Protein AF-A0A7W3NFN6-F1 (afdb_monomer_lite)

Radius of gyration: 32.96 Å; chains: 1; bounding box: 81×24×75 Å

Organism: Priestia aryabhattai (NCBI:txid412384)

Sequence (80 aa):
MKSRVIKIVSSLAIGIGIAAAPASSYAATPKTMKVHYIDVGQGDSIYIKAPNGEDIVIDGGSKGKGNAVVSYLKKQKVDD

InterPro domains:
  IPR036866 Ribonuclease Z/Hydroxyacylglutathione hydrolase-like [G3DSA:3.60.15.10] (30-80)
  IPR036866 Ribonuclease Z/Hydroxyacylglutathione hydrolase-like [SSF56281] (30-79)

Foldseek 3Di:
DPDDPPPPPPPDPPPPPPPVDPPPPPDPDDFDKDWDWQPLPAATWIWIQDSVGDIDIDDQGDPPSVVSVVVVCVVVVPDD

Structure (mmCIF, N/CA/C/O backbone):
data_AF-A0A7W3NFN6-F1
#
_entry.id   AF-A0A7W3NFN6-F1
#
loop_
_atom_site.group_PDB
_atom_site.id
_atom_site.type_symbol
_atom_site.label_atom_id
_atom_site.label_alt_id
_atom_site.label_comp_id
_atom_site.label_asym_id
_atom_site.label_entity_id
_atom_site.label_seq_id
_atom_site.pdbx_PDB_ins_code
_atom_site.Cartn_x
_atom_site.Cartn_y
_atom_site.Cartn_z
_atom_site.occupancy
_atom_site.B_iso_or_equiv
_atom_site.auth_seq_id
_atom_site.auth_comp_id
_atom_site.auth_asym_id
_atom_site.auth_atom_id
_atom_site.pdbx_PDB_model_num
ATOM 1 N N . MET A 1 1 ? 65.406 17.939 -63.656 1.00 54.28 1 MET A N 1
ATOM 2 C CA . MET A 1 1 ? 64.826 16.588 -63.452 1.00 54.28 1 MET A CA 1
ATOM 3 C C . MET A 1 1 ? 64.655 16.230 -61.963 1.00 54.28 1 MET A C 1
ATOM 5 O O . MET A 1 1 ? 65.012 15.129 -61.578 1.00 54.28 1 MET A O 1
ATOM 9 N N . LYS A 1 2 ? 64.092 17.109 -61.115 1.00 51.78 2 LYS A N 1
ATOM 10 C CA . LYS A 1 2 ? 63.726 16.812 -59.709 1.00 51.78 2 LYS A CA 1
ATOM 11 C C . LYS A 1 2 ? 62.677 17.835 -59.236 1.00 51.78 2 LYS A C 1
ATOM 13 O O . LYS A 1 2 ? 63.078 18.900 -58.798 1.00 51.78 2 LYS A O 1
ATOM 18 N N . SER A 1 3 ? 61.374 17.575 -59.415 1.00 50.00 3 SER A N 1
ATOM 19 C CA . SER A 1 3 ? 60.284 18.282 -58.680 1.00 50.00 3 SER A CA 1
ATOM 20 C C . SER A 1 3 ? 58.848 17.941 -59.115 1.00 50.00 3 SER A C 1
ATOM 22 O O . SER A 1 3 ? 57.909 18.421 -58.490 1.00 50.00 3 SER A O 1
ATOM 24 N N . ARG A 1 4 ? 58.613 17.111 -60.141 1.00 55.91 4 ARG A N 1
ATOM 25 C CA . ARG A 1 4 ? 57.238 16.866 -60.635 1.00 55.91 4 ARG A CA 1
ATOM 26 C C . ARG A 1 4 ? 56.510 15.651 -60.041 1.00 55.91 4 ARG A C 1
ATOM 28 O O . ARG A 1 4 ? 55.343 15.463 -60.343 1.00 55.91 4 ARG A O 1
ATOM 35 N N . VAL A 1 5 ? 57.150 14.883 -59.157 1.00 53.31 5 VAL A N 1
ATOM 36 C CA . VAL A 1 5 ? 56.553 13.672 -58.547 1.00 53.31 5 VAL A CA 1
ATOM 37 C C . VAL A 1 5 ? 55.837 13.967 -57.212 1.00 53.31 5 VAL A C 1
ATOM 39 O O . VAL A 1 5 ? 55.034 13.171 -56.752 1.00 53.31 5 VAL A O 1
ATOM 42 N N . ILE A 1 6 ? 56.041 15.147 -56.608 1.00 50.50 6 ILE A N 1
ATOM 43 C CA . ILE A 1 6 ? 55.536 15.461 -55.250 1.00 50.50 6 ILE A CA 1
ATOM 44 C C . ILE A 1 6 ? 54.116 16.072 -55.248 1.00 50.50 6 ILE A C 1
ATOM 46 O O . ILE A 1 6 ? 53.530 16.277 -54.193 1.00 50.50 6 ILE A O 1
ATOM 50 N N . LYS A 1 7 ? 53.501 16.329 -56.411 1.00 41.28 7 LYS A N 1
ATOM 51 C CA . LYS A 1 7 ? 52.141 16.911 -56.484 1.00 41.28 7 LYS A CA 1
ATOM 52 C C . LYS A 1 7 ? 51.022 15.918 -56.824 1.00 41.28 7 LYS A C 1
ATOM 54 O O . LYS A 1 7 ? 49.908 16.351 -57.083 1.00 41.28 7 LYS A O 1
ATOM 59 N N . ILE A 1 8 ? 51.286 14.609 -56.804 1.00 46.34 8 ILE A N 1
ATOM 60 C CA . ILE A 1 8 ? 50.264 13.571 -57.059 1.00 46.34 8 ILE A CA 1
ATOM 61 C C . ILE A 1 8 ? 50.184 12.585 -55.882 1.00 46.34 8 ILE A C 1
ATOM 63 O O . ILE A 1 8 ? 50.067 11.381 -56.062 1.00 46.34 8 ILE A O 1
ATOM 67 N N . VAL A 1 9 ? 50.282 13.094 -54.650 1.00 45.75 9 VAL A N 1
ATOM 68 C CA . VAL A 1 9 ? 49.934 12.320 -53.437 1.00 45.75 9 VAL A CA 1
ATOM 69 C C . VAL A 1 9 ? 48.903 13.057 -52.571 1.00 45.75 9 VAL A C 1
ATOM 71 O O . VAL A 1 9 ? 48.494 12.571 -51.528 1.00 45.75 9 VAL A O 1
ATOM 74 N N . SER A 1 10 ? 48.407 14.215 -53.015 1.00 46.19 10 SER A N 1
ATOM 75 C CA . SER A 1 10 ? 47.305 14.931 -52.355 1.00 46.19 10 SER A CA 1
ATOM 76 C C . SER A 1 10 ? 45.926 14.591 -52.940 1.00 46.19 10 SER A C 1
ATOM 78 O O . SER A 1 10 ? 44.938 15.253 -52.628 1.00 46.19 10 SER A O 1
ATOM 80 N N . SER A 1 11 ? 45.840 13.555 -53.779 1.00 48.44 11 SER A N 1
ATOM 81 C CA . SER A 1 11 ? 44.581 13.034 -54.309 1.00 48.44 11 SER A CA 1
ATOM 82 C C . SER A 1 11 ? 43.912 12.132 -53.273 1.00 48.44 11 SER A C 1
ATOM 84 O O . SER A 1 11 ? 44.183 10.940 -53.205 1.00 48.44 11 SER A O 1
ATOM 86 N N . LEU A 1 12 ? 43.024 12.738 -52.488 1.00 53.53 12 LEU A N 1
ATOM 87 C CA . LEU A 1 12 ? 41.775 12.137 -52.028 1.00 53.53 12 LEU A CA 1
ATOM 88 C C . LEU A 1 12 ? 41.884 10.740 -51.385 1.00 53.53 12 LEU A C 1
ATOM 90 O O . LEU A 1 12 ? 41.575 9.722 -51.994 1.00 53.53 12 LEU A O 1
ATOM 94 N N . ALA A 1 13 ? 42.171 10.728 -50.088 1.00 52.88 13 ALA A N 1
ATOM 95 C CA . ALA A 1 13 ? 41.664 9.695 -49.195 1.00 52.88 13 ALA A CA 1
ATOM 96 C C . ALA A 1 13 ? 40.788 10.356 -48.121 1.00 52.88 13 ALA A C 1
ATOM 98 O O . ALA A 1 13 ? 41.070 10.285 -46.929 1.00 52.88 13 ALA A O 1
ATOM 99 N N . ILE A 1 14 ? 39.693 10.999 -48.548 1.00 57.16 14 ILE A N 1
ATOM 100 C CA . ILE A 1 14 ? 38.504 11.109 -47.690 1.00 57.16 14 ILE A CA 1
ATOM 101 C C . ILE A 1 14 ? 37.860 9.720 -47.741 1.00 57.16 14 ILE A C 1
ATOM 103 O O . ILE A 1 14 ? 36.898 9.466 -48.461 1.00 57.16 14 ILE A O 1
ATOM 107 N N . GLY A 1 15 ? 38.511 8.772 -47.070 1.00 51.12 15 GLY A N 1
ATOM 108 C CA . GLY A 1 15 ? 37.981 7.443 -46.847 1.00 51.12 15 GLY A CA 1
ATOM 109 C C . GLY A 1 15 ? 36.839 7.579 -45.861 1.00 51.12 15 GLY A C 1
ATOM 110 O O . GLY A 1 15 ? 37.055 7.901 -44.694 1.00 51.12 15 GLY A O 1
ATOM 111 N N . ILE A 1 16 ? 35.625 7.381 -46.361 1.00 61.16 16 ILE A N 1
ATOM 112 C CA . ILE A 1 16 ? 34.402 7.238 -45.583 1.00 61.16 16 ILE A CA 1
ATOM 113 C C . ILE A 1 16 ? 34.624 6.080 -44.607 1.00 61.16 16 ILE A C 1
ATOM 115 O O . ILE A 1 16 ? 34.534 4.911 -44.963 1.00 61.16 16 ILE A O 1
ATOM 119 N N . GLY A 1 17 ? 34.982 6.432 -43.380 1.00 55.47 17 GLY A N 1
ATOM 120 C CA . GLY A 1 17 ? 35.156 5.519 -42.263 1.00 55.47 17 GLY A CA 1
ATOM 121 C C . GLY A 1 17 ? 34.199 5.874 -41.138 1.00 55.47 17 GLY A C 1
ATOM 122 O O . GLY A 1 17 ? 34.601 5.880 -39.981 1.00 55.47 17 GLY A O 1
ATOM 123 N N . ILE A 1 18 ? 32.940 6.201 -41.451 1.00 62.75 18 ILE A N 1
ATOM 124 C CA . ILE A 1 18 ? 31.884 6.093 -40.443 1.00 62.75 18 ILE A CA 1
ATOM 125 C C . ILE A 1 18 ? 31.636 4.594 -40.300 1.00 62.75 18 ILE A C 1
ATOM 127 O O . ILE A 1 18 ? 30.794 4.015 -40.983 1.00 62.75 18 ILE A O 1
ATOM 131 N N . ALA A 1 19 ? 32.431 3.944 -39.452 1.00 63.69 19 ALA A N 1
ATOM 132 C CA . ALA A 1 19 ? 32.030 2.676 -38.881 1.00 63.69 19 ALA A CA 1
ATOM 133 C C . ALA A 1 19 ? 30.708 2.957 -38.163 1.00 63.69 19 ALA A C 1
ATOM 135 O O . ALA A 1 19 ? 30.690 3.640 -37.138 1.00 63.69 19 ALA A O 1
ATOM 136 N N . ALA A 1 20 ? 29.594 2.526 -38.754 1.00 66.31 20 ALA A N 1
ATOM 137 C CA . ALA A 1 20 ? 28.306 2.551 -38.090 1.00 66.31 20 ALA A CA 1
ATOM 138 C C . ALA A 1 20 ? 28.435 1.627 -36.878 1.00 66.31 20 ALA A C 1
ATOM 140 O O . ALA A 1 20 ? 28.312 0.407 -36.996 1.00 66.31 20 ALA A O 1
ATOM 141 N N . ALA A 1 21 ? 28.776 2.202 -35.723 1.00 70.81 21 ALA A N 1
ATOM 142 C CA . ALA A 1 21 ? 28.672 1.495 -34.465 1.00 70.81 21 ALA A CA 1
ATOM 143 C C . ALA A 1 21 ? 27.231 0.975 -34.391 1.00 70.81 21 ALA A C 1
ATOM 145 O O . ALA A 1 21 ? 26.309 1.746 -34.688 1.00 70.81 21 ALA A O 1
ATOM 146 N N . PRO A 1 22 ? 27.009 -0.309 -34.065 1.00 70.00 22 PRO A N 1
ATOM 147 C CA . PRO A 1 22 ? 25.654 -0.781 -33.863 1.00 70.00 22 PRO A CA 1
ATOM 148 C C . PRO A 1 22 ? 25.027 0.134 -32.814 1.00 70.00 22 PRO A C 1
ATOM 150 O O . PRO A 1 22 ? 25.562 0.287 -31.714 1.00 70.00 22 PRO A O 1
ATOM 153 N N . ALA A 1 23 ? 23.937 0.805 -33.182 1.00 68.69 23 ALA A N 1
ATOM 154 C CA . ALA A 1 23 ? 23.146 1.562 -32.235 1.00 68.69 23 ALA A CA 1
ATOM 155 C C . ALA A 1 23 ? 22.554 0.539 -31.264 1.00 68.69 23 ALA A C 1
ATOM 157 O O . ALA A 1 23 ? 21.521 -0.074 -31.541 1.00 68.69 23 ALA A O 1
ATOM 158 N N . SER A 1 24 ? 23.264 0.291 -30.163 1.00 72.69 24 SER A N 1
ATOM 159 C CA . SER A 1 24 ? 22.781 -0.538 -29.071 1.00 72.69 24 SER A CA 1
ATOM 160 C C . SER A 1 24 ? 21.488 0.087 -28.582 1.00 72.69 24 SER A C 1
ATOM 162 O O . SER A 1 24 ? 21.479 1.115 -27.907 1.00 72.69 24 SER A O 1
ATOM 164 N N . SER A 1 25 ? 20.379 -0.521 -28.988 1.00 74.94 25 SER A N 1
ATOM 165 C CA . SER A 1 25 ? 19.063 -0.180 -28.485 1.00 74.94 25 SER A CA 1
ATOM 166 C C . SER A 1 25 ? 19.035 -0.667 -27.044 1.00 74.94 25 SER A C 1
ATOM 168 O O . SER A 1 25 ? 18.823 -1.850 -26.78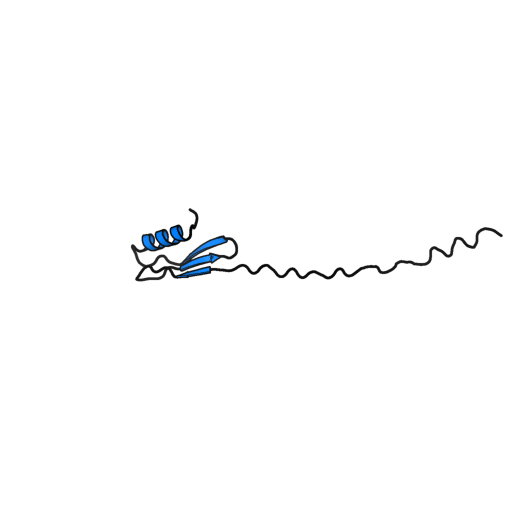8 1.00 74.94 25 SER A O 1
ATOM 170 N N . TYR A 1 26 ? 19.332 0.222 -26.098 1.00 73.19 26 TYR A N 1
ATOM 171 C CA . TYR A 1 26 ? 19.093 -0.064 -24.692 1.00 73.19 26 TYR A CA 1
ATOM 172 C C . TYR A 1 26 ? 17.583 -0.177 -24.520 1.00 73.19 26 TYR A C 1
ATOM 174 O O . TYR A 1 26 ? 16.872 0.827 -24.482 1.00 73.19 26 TYR A O 1
ATOM 182 N N . ALA A 1 27 ? 17.082 -1.410 -24.467 1.00 77.19 27 ALA A N 1
ATOM 183 C CA . ALA A 1 27 ? 15.731 -1.649 -24.001 1.00 77.19 27 ALA A CA 1
ATOM 184 C C . ALA A 1 27 ? 15.630 -1.043 -22.598 1.00 77.19 27 ALA A C 1
ATOM 186 O O . ALA A 1 27 ? 16.456 -1.337 -21.729 1.00 77.19 27 ALA A O 1
ATOM 187 N N . ALA A 1 28 ? 14.659 -0.154 -22.391 1.00 79.06 28 ALA A N 1
ATOM 188 C CA . ALA A 1 28 ? 14.409 0.394 -21.070 1.00 79.06 28 ALA A CA 1
ATOM 189 C C . ALA A 1 28 ? 14.158 -0.769 -20.105 1.00 79.06 28 ALA A C 1
ATOM 191 O O . ALA A 1 28 ? 13.355 -1.655 -20.405 1.00 79.06 28 ALA A O 1
ATOM 192 N N . THR A 1 29 ? 14.838 -0.774 -18.956 1.00 82.88 29 THR A N 1
ATOM 193 C CA . THR A 1 29 ? 14.563 -1.767 -17.917 1.00 82.88 29 THR A CA 1
ATOM 194 C C . THR A 1 29 ? 13.087 -1.652 -17.537 1.00 82.88 29 THR A C 1
ATOM 196 O O . THR A 1 29 ? 12.671 -0.575 -17.095 1.00 82.88 29 THR A O 1
ATOM 199 N N . PRO A 1 30 ? 12.278 -2.710 -17.714 1.00 84.38 30 PRO A N 1
ATOM 200 C CA . PRO A 1 30 ? 10.867 -2.646 -17.381 1.00 84.38 30 PRO A CA 1
ATOM 201 C C . PRO A 1 30 ? 10.731 -2.410 -15.878 1.00 84.38 30 PRO A C 1
ATOM 203 O O . PRO A 1 30 ? 11.194 -3.208 -15.062 1.00 84.38 30 PRO A O 1
ATOM 206 N N . LYS A 1 31 ? 10.110 -1.291 -15.503 1.00 92.25 31 LYS A N 1
ATOM 207 C CA . LYS A 1 31 ? 9.785 -1.001 -14.108 1.00 92.25 31 LYS A CA 1
ATOM 208 C C . LYS A 1 31 ? 8.368 -1.493 -13.825 1.00 92.25 31 LYS A C 1
ATOM 210 O O . LYS A 1 31 ? 7.4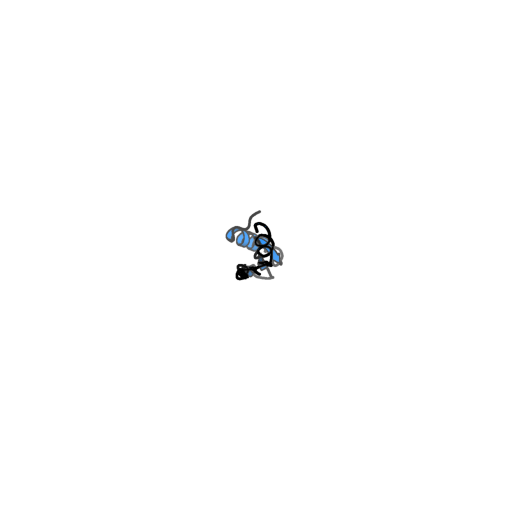50 -1.243 -14.601 1.00 92.25 31 LYS A O 1
ATOM 215 N N . THR A 1 32 ? 8.201 -2.211 -12.720 1.00 94.75 32 THR A N 1
ATOM 216 C CA . THR A 1 32 ? 6.915 -2.811 -12.344 1.00 94.75 32 THR A CA 1
ATOM 217 C C . THR A 1 32 ? 6.138 -1.863 -11.442 1.00 94.75 32 THR A C 1
ATOM 219 O O . THR A 1 32 ? 6.667 -1.402 -10.434 1.00 94.75 32 THR A O 1
ATOM 222 N N . MET A 1 33 ? 4.874 -1.618 -11.779 1.00 96.56 33 MET A N 1
ATOM 223 C CA . MET A 1 33 ? 3.903 -1.014 -10.869 1.00 96.56 33 MET A CA 1
ATOM 224 C C . MET A 1 33 ? 3.227 -2.120 -10.059 1.00 96.56 33 MET A C 1
ATOM 226 O O . MET A 1 33 ? 2.839 -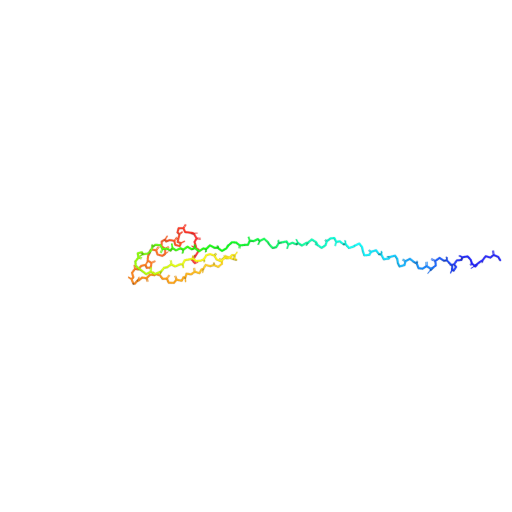3.142 -10.628 1.00 96.56 33 MET A O 1
ATOM 230 N N . LYS A 1 34 ? 3.059 -1.921 -8.750 1.00 97.25 34 LYS A N 1
ATOM 231 C CA . LYS A 1 34 ? 2.287 -2.841 -7.902 1.00 97.25 34 LYS A CA 1
ATOM 232 C C . LYS A 1 34 ? 1.013 -2.166 -7.431 1.00 97.25 34 LYS A C 1
ATOM 234 O O . LYS A 1 34 ? 1.061 -1.027 -6.981 1.00 97.25 34 LYS A O 1
ATOM 239 N N . VAL A 1 35 ? -0.098 -2.890 -7.506 1.00 98.06 35 VAL A N 1
ATOM 240 C CA . VAL A 1 35 ? -1.404 -2.449 -7.011 1.00 98.06 35 VAL A CA 1
ATOM 241 C C . VAL A 1 35 ? -1.850 -3.423 -5.932 1.00 98.06 35 VAL A C 1
ATOM 243 O O . VAL A 1 35 ? -1.872 -4.634 -6.145 1.00 98.06 35 VAL A O 1
ATOM 246 N N . HIS A 1 36 ? -2.174 -2.881 -4.768 1.00 98.25 36 HIS A N 1
ATOM 247 C CA . HIS A 1 36 ? -2.556 -3.613 -3.576 1.00 98.25 36 HIS A CA 1
ATOM 248 C C . HIS A 1 36 ? -3.968 -3.192 -3.183 1.00 98.25 36 HIS A C 1
ATOM 250 O O . HIS A 1 36 ? -4.197 -2.035 -2.841 1.00 98.25 36 HIS A O 1
ATOM 256 N N . TYR A 1 37 ? -4.903 -4.136 -3.201 1.00 98.19 37 TYR A N 1
ATOM 257 C CA . TYR A 1 37 ? -6.232 -3.939 -2.631 1.00 98.19 37 TYR A CA 1
ATOM 258 C C . TYR A 1 37 ? -6.161 -4.279 -1.146 1.00 98.19 37 TYR A C 1
ATOM 260 O O . TYR A 1 37 ? -5.841 -5.412 -0.779 1.00 98.19 37 TYR A O 1
ATOM 268 N N . ILE A 1 38 ? -6.379 -3.279 -0.297 1.00 98.25 38 ILE A N 1
ATOM 269 C CA . ILE A 1 38 ? -6.265 -3.429 1.149 1.00 98.25 38 ILE A CA 1
ATOM 270 C C . ILE A 1 38 ? -7.619 -3.879 1.682 1.00 98.25 38 ILE A C 1
ATOM 272 O O . ILE A 1 38 ? -8.620 -3.183 1.532 1.00 98.25 38 ILE A O 1
ATOM 276 N N . ASP A 1 39 ? -7.639 -5.030 2.351 1.00 97.31 39 ASP A N 1
ATOM 277 C CA . ASP A 1 39 ? -8.827 -5.465 3.075 1.00 97.31 39 ASP A CA 1
ATOM 278 C C . ASP A 1 39 ? -9.054 -4.570 4.302 1.00 97.31 39 ASP A C 1
ATOM 280 O O . ASP A 1 39 ? -8.353 -4.650 5.315 1.00 97.31 39 ASP A O 1
ATOM 284 N N . VAL A 1 40 ? -10.044 -3.689 4.180 1.00 97.50 40 VAL A N 1
ATOM 285 C CA . VAL A 1 40 ? -10.520 -2.787 5.235 1.00 97.50 40 VAL A CA 1
ATOM 286 C C . VAL A 1 40 ? -11.926 -3.169 5.731 1.00 97.50 40 VAL A C 1
ATOM 288 O O . VAL A 1 40 ? -12.503 -2.500 6.600 1.00 97.50 40 VAL A O 1
ATOM 291 N N . GLY A 1 41 ? -12.501 -4.263 5.225 1.00 95.44 41 GLY A N 1
ATOM 292 C CA . GLY A 1 41 ? -13.925 -4.569 5.336 1.00 95.44 41 GLY A CA 1
ATOM 293 C C . GLY A 1 41 ? -14.763 -3.740 4.357 1.00 95.44 41 GLY A C 1
ATOM 294 O O . GLY A 1 41 ? -14.582 -3.847 3.153 1.00 95.44 41 GLY A O 1
ATOM 295 N N . GLN A 1 42 ? -15.712 -2.934 4.853 1.00 95.62 42 GLN A N 1
ATOM 296 C CA . GLN A 1 42 ? -16.557 -2.101 3.984 1.00 95.62 42 GLN A CA 1
ATOM 297 C C . GLN A 1 42 ? -15.865 -0.818 3.495 1.00 95.62 42 GLN A C 1
ATOM 299 O O . GLN A 1 42 ? -15.355 -0.025 4.299 1.00 95.62 42 GLN A O 1
ATOM 304 N N . GLY A 1 43 ? -15.991 -0.572 2.190 1.00 96.19 43 GLY A N 1
ATOM 305 C CA . GLY A 1 43 ? -15.387 0.545 1.462 1.00 96.19 43 GLY A CA 1
ATOM 306 C C . GLY A 1 43 ? -14.130 0.117 0.707 1.00 96.19 43 GLY A C 1
ATOM 307 O O . GLY A 1 43 ? -13.729 -1.043 0.786 1.00 96.19 43 GLY A O 1
ATOM 308 N N . ASP A 1 44 ? -13.503 1.069 0.022 1.00 98.12 44 ASP A N 1
ATOM 309 C CA . ASP A 1 44 ? -12.344 0.803 -0.823 1.00 98.12 44 ASP A CA 1
ATOM 310 C C . ASP A 1 44 ? -11.069 1.344 -0.177 1.00 98.12 44 ASP A C 1
ATOM 312 O O . ASP A 1 44 ? -11.060 2.385 0.478 1.00 98.12 44 ASP A O 1
ATOM 316 N N . SER A 1 45 ? -9.960 0.634 -0.358 1.00 98.38 45 SER A N 1
ATOM 317 C CA . SER A 1 45 ? -8.640 1.200 -0.108 1.00 98.38 45 SER A CA 1
ATOM 318 C C . SER A 1 45 ? -7.611 0.514 -0.989 1.00 98.38 45 SER A C 1
ATOM 320 O O . SER A 1 45 ? -7.483 -0.715 -1.001 1.00 98.38 45 SER A O 1
ATOM 322 N N . ILE A 1 46 ? -6.899 1.321 -1.766 1.00 98.69 46 ILE A N 1
ATOM 323 C CA . ILE A 1 46 ? -5.936 0.859 -2.758 1.00 98.69 46 ILE A CA 1
ATOM 324 C C . ILE A 1 46 ? -4.607 1.540 -2.481 1.00 98.69 46 ILE A C 1
ATOM 326 O O . ILE A 1 46 ? -4.529 2.763 -2.404 1.00 98.69 46 ILE A O 1
ATOM 330 N N . TYR A 1 47 ? -3.551 0.744 -2.390 1.00 98.44 47 TYR A N 1
ATOM 331 C CA . TYR A 1 47 ? -2.180 1.227 -2.358 1.00 98.44 47 TYR A CA 1
ATOM 332 C C . TYR A 1 47 ? -1.475 0.883 -3.671 1.00 98.44 47 TYR A C 1
ATOM 334 O O . TYR A 1 47 ? -1.511 -0.259 -4.132 1.00 98.44 47 TYR A O 1
ATOM 342 N N . ILE A 1 48 ? -0.829 1.871 -4.281 1.00 98.25 48 ILE A N 1
ATOM 343 C CA . ILE A 1 48 ? -0.057 1.720 -5.510 1.00 98.25 48 ILE A CA 1
ATOM 344 C C . ILE A 1 48 ? 1.393 2.082 -5.210 1.00 98.25 48 ILE A C 1
ATOM 346 O O . ILE A 1 48 ? 1.684 3.214 -4.824 1.00 98.25 48 ILE A O 1
ATOM 35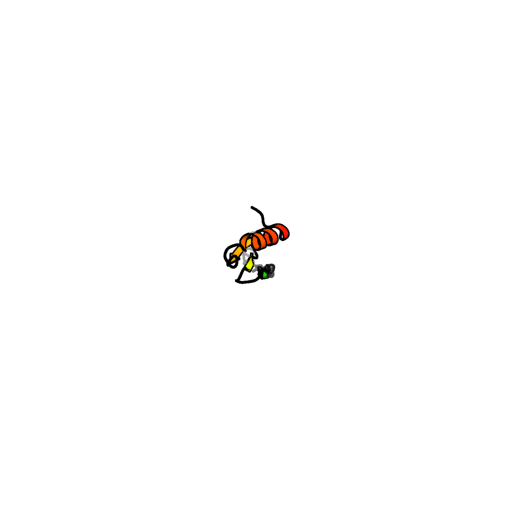0 N N . LYS A 1 49 ? 2.301 1.133 -5.461 1.00 97.12 49 LYS A N 1
ATOM 351 C CA . LYS A 1 49 ? 3.735 1.413 -5.552 1.00 97.12 49 LYS A CA 1
ATOM 352 C C . LYS A 1 49 ? 4.072 1.698 -7.005 1.00 97.12 49 LYS A C 1
ATOM 354 O O . LYS A 1 49 ? 4.089 0.781 -7.839 1.00 97.12 49 LYS A O 1
ATOM 359 N N . ALA A 1 50 ? 4.299 2.970 -7.308 1.00 96.31 50 ALA A N 1
ATOM 360 C CA . ALA A 1 50 ? 4.658 3.406 -8.641 1.00 96.31 50 ALA A CA 1
ATOM 361 C C . ALA A 1 50 ? 6.079 2.941 -9.006 1.00 96.31 50 ALA A C 1
ATOM 363 O O . ALA A 1 50 ? 6.919 2.709 -8.128 1.00 96.31 50 ALA A O 1
ATOM 364 N N . PRO A 1 51 ? 6.389 2.812 -10.307 1.00 95.50 51 PRO A N 1
ATOM 365 C CA . PRO A 1 51 ? 7.655 2.231 -10.730 1.00 95.50 51 PRO A CA 1
ATOM 366 C C . PRO A 1 51 ? 8.895 3.072 -10.375 1.00 95.50 51 PRO A C 1
ATOM 368 O O . PRO A 1 51 ? 10.004 2.537 -10.402 1.00 95.50 51 PRO A O 1
ATOM 371 N N . ASN A 1 52 ? 8.737 4.363 -10.053 1.00 92.25 52 ASN A N 1
ATOM 372 C CA . ASN A 1 52 ? 9.842 5.243 -9.653 1.00 92.25 52 ASN A CA 1
ATOM 373 C C . ASN A 1 52 ? 9.943 5.445 -8.135 1.00 92.25 52 ASN A C 1
ATOM 375 O O . ASN A 1 52 ? 10.804 6.195 -7.684 1.00 92.25 52 ASN A O 1
ATOM 379 N N . GLY A 1 53 ? 9.139 4.726 -7.351 1.00 91.06 53 GLY A N 1
ATOM 380 C CA . GLY A 1 53 ? 9.204 4.778 -5.898 1.00 91.06 53 GLY A CA 1
ATOM 381 C C . GLY A 1 53 ? 8.141 5.653 -5.252 1.00 91.06 53 GLY A C 1
ATOM 382 O O . GLY A 1 53 ? 8.116 5.701 -4.033 1.00 91.06 53 GLY A O 1
ATOM 383 N N . GLU A 1 54 ? 7.239 6.279 -6.003 1.00 94.75 54 GLU A N 1
ATOM 384 C CA . GLU A 1 54 ? 6.119 7.002 -5.410 1.00 94.75 54 GLU A CA 1
ATOM 385 C C . GLU A 1 54 ? 5.115 6.031 -4.778 1.00 94.75 54 GLU A C 1
ATOM 387 O O . GLU A 1 54 ? 4.836 4.947 -5.305 1.00 94.75 54 GLU A O 1
ATOM 392 N N . ASP A 1 55 ? 4.560 6.449 -3.648 1.00 97.00 55 ASP A N 1
ATOM 393 C CA . ASP A 1 55 ? 3.540 5.730 -2.902 1.00 97.00 55 ASP A CA 1
ATOM 394 C C . ASP A 1 55 ? 2.219 6.491 -3.023 1.00 97.00 55 ASP A C 1
ATOM 396 O O . ASP A 1 55 ? 2.120 7.665 -2.670 1.00 97.00 55 ASP A O 1
ATOM 400 N N . ILE A 1 56 ? 1.199 5.834 -3.574 1.00 97.44 56 ILE A N 1
ATOM 401 C CA . ILE A 1 56 ? -0.116 6.436 -3.811 1.00 97.44 56 ILE A CA 1
ATOM 402 C C . ILE A 1 56 ? -1.151 5.626 -3.044 1.00 97.44 56 ILE A C 1
ATOM 404 O O . ILE A 1 56 ? -1.202 4.403 -3.163 1.00 97.44 56 ILE A O 1
ATOM 408 N N . VAL A 1 57 ? -2.007 6.310 -2.290 1.00 97.38 57 VAL A N 1
ATOM 409 C CA . VAL A 1 57 ? -3.164 5.703 -1.630 1.00 97.38 57 VAL A CA 1
ATOM 410 C C . VAL A 1 57 ? -4.431 6.316 -2.212 1.00 97.38 57 VAL A C 1
ATOM 412 O O . VAL A 1 57 ? -4.569 7.538 -2.255 1.00 97.38 57 VAL A O 1
ATOM 415 N N . ILE A 1 58 ? -5.346 5.468 -2.673 1.00 98.06 58 ILE A N 1
ATOM 416 C CA . ILE A 1 58 ? -6.672 5.858 -3.153 1.00 98.06 58 ILE A CA 1
ATOM 417 C C . ILE A 1 58 ? -7.697 5.270 -2.189 1.00 98.06 58 ILE A C 1
ATOM 419 O O . ILE A 1 58 ? -7.803 4.050 -2.067 1.00 98.06 58 ILE A O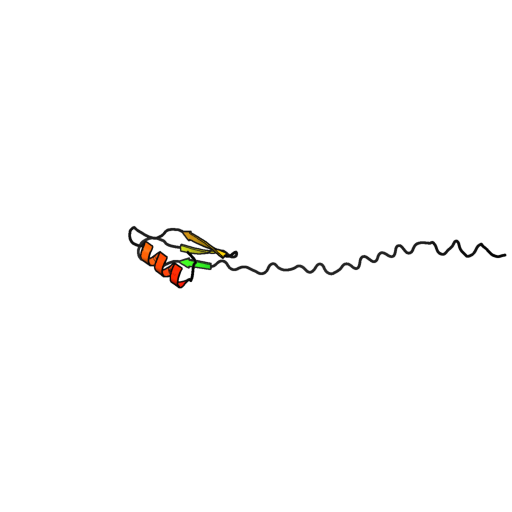 1
ATOM 423 N N . ASP A 1 59 ? -8.446 6.163 -1.543 1.00 96.50 59 ASP A N 1
ATOM 424 C CA . ASP A 1 59 ? -9.425 5.866 -0.494 1.00 96.50 59 ASP A CA 1
ATOM 425 C C . ASP A 1 59 ? -8.835 5.148 0.749 1.00 96.50 59 ASP A C 1
ATOM 427 O O . ASP A 1 59 ? -7.725 4.605 0.756 1.00 96.50 59 ASP A O 1
ATOM 431 N N . GLY A 1 60 ? -9.560 5.205 1.864 1.00 95.81 60 GLY A N 1
ATOM 432 C CA . GLY A 1 60 ? -9.167 4.649 3.161 1.00 95.81 60 GLY A CA 1
ATOM 433 C C . GLY A 1 60 ? -10.242 3.779 3.809 1.00 95.81 60 GLY A C 1
ATOM 434 O O . GLY A 1 60 ? -10.144 3.458 4.998 1.00 95.81 60 GLY A O 1
ATOM 435 N N . GLY A 1 61 ? -11.271 3.426 3.043 1.00 95.94 61 GLY A N 1
ATOM 436 C CA . GLY A 1 61 ? -12.487 2.788 3.508 1.00 95.94 61 GLY A CA 1
ATOM 437 C C . GLY A 1 61 ? -13.399 3.742 4.279 1.00 95.94 61 GLY A C 1
ATOM 438 O O . GLY A 1 61 ? -13.194 4.952 4.368 1.00 95.94 61 GLY A O 1
ATOM 439 N N . SER A 1 62 ? -14.433 3.168 4.891 1.00 96.25 62 SER A N 1
ATOM 440 C CA . SER A 1 62 ? -15.396 3.931 5.694 1.00 96.25 62 SER A CA 1
ATOM 441 C C . SER A 1 62 ? -14.768 4.569 6.949 1.00 96.25 62 SER A C 1
ATOM 443 O O . SER A 1 62 ? -13.681 4.197 7.404 1.00 96.25 62 SER A O 1
ATOM 445 N N . LYS A 1 63 ? -15.488 5.503 7.589 1.00 96.44 63 LYS A N 1
ATOM 446 C CA . LYS A 1 63 ? -15.068 6.119 8.862 1.00 96.44 63 LYS A CA 1
ATOM 447 C C . LYS A 1 63 ? -14.649 5.047 9.883 1.00 96.44 63 LYS A C 1
ATOM 449 O O . LYS A 1 63 ? -15.405 4.126 10.177 1.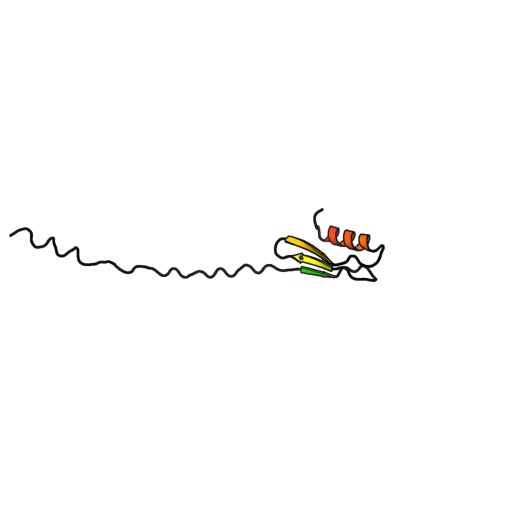00 96.44 63 LYS A O 1
ATOM 454 N N . GLY A 1 64 ? -13.444 5.193 10.437 1.00 96.25 64 GLY A N 1
ATOM 455 C CA . GLY A 1 64 ? -12.862 4.261 11.412 1.00 96.25 64 GLY A CA 1
ATOM 456 C C . GLY A 1 64 ? -11.951 3.177 10.819 1.00 96.25 64 GLY A C 1
ATOM 457 O O . GLY A 1 64 ? -11.344 2.429 11.582 1.00 96.25 64 GLY A O 1
ATOM 458 N N . LYS A 1 65 ? -11.801 3.096 9.490 1.00 97.38 65 LYS A N 1
ATOM 459 C CA . LYS A 1 65 ? -10.957 2.083 8.830 1.00 97.38 65 LYS A CA 1
ATOM 460 C C . LYS A 1 65 ? -9.488 2.466 8.642 1.00 97.38 65 LYS A C 1
ATOM 462 O O . LYS A 1 65 ? -8.670 1.584 8.390 1.00 97.38 65 LYS A O 1
ATOM 467 N N . GLY A 1 66 ? -9.119 3.725 8.886 1.00 95.75 66 GLY A N 1
ATOM 468 C CA . GLY A 1 66 ? -7.748 4.221 8.693 1.00 95.75 66 GLY A CA 1
ATOM 469 C C . GLY A 1 66 ? -6.658 3.389 9.384 1.00 95.75 66 GLY A C 1
ATOM 470 O O . GLY A 1 66 ? -5.590 3.187 8.816 1.00 95.75 66 GLY A O 1
ATOM 471 N N . ASN A 1 67 ? -6.931 2.810 10.559 1.00 96.88 67 ASN A N 1
ATOM 472 C CA . ASN A 1 67 ? -5.954 1.971 11.265 1.00 96.88 67 ASN A CA 1
ATOM 473 C C . ASN A 1 67 ? -5.577 0.698 10.492 1.00 96.88 67 ASN A C 1
ATOM 475 O O . ASN A 1 67 ? -4.432 0.254 10.584 1.00 96.88 67 ASN A O 1
ATOM 479 N N . ALA A 1 68 ? -6.510 0.112 9.735 1.00 97.38 68 ALA A N 1
ATOM 480 C CA . ALA A 1 68 ? -6.231 -1.054 8.899 1.00 97.38 68 ALA A CA 1
ATOM 481 C C . ALA A 1 68 ? -5.288 -0.675 7.748 1.00 97.38 68 ALA A C 1
ATOM 483 O O . ALA A 1 68 ? -4.289 -1.359 7.524 1.00 97.38 68 ALA A O 1
ATOM 484 N N . VAL A 1 69 ? -5.547 0.470 7.110 1.00 97.56 69 VAL A N 1
ATOM 485 C CA . VAL A 1 69 ? -4.711 1.030 6.037 1.00 97.56 69 VAL A CA 1
ATOM 486 C C . VAL A 1 69 ? -3.302 1.326 6.545 1.00 97.56 69 VAL A C 1
ATOM 488 O O . VAL A 1 69 ? -2.330 0.807 6.002 1.00 97.56 69 VAL A O 1
ATOM 491 N N . VAL A 1 70 ? -3.172 2.068 7.650 1.00 96.81 70 VAL A N 1
ATOM 492 C CA . VAL A 1 70 ? -1.867 2.403 8.247 1.00 96.81 70 VAL A CA 1
ATOM 493 C C . VAL A 1 70 ? -1.102 1.139 8.642 1.00 96.81 70 VAL A C 1
ATOM 495 O O . VAL A 1 70 ? 0.092 1.019 8.372 1.00 96.81 70 VAL A O 1
ATOM 498 N N . SER A 1 71 ? -1.783 0.161 9.244 1.00 97.25 71 SER A N 1
ATOM 499 C CA . SER A 1 71 ? -1.161 -1.115 9.615 1.00 97.25 71 SER A CA 1
ATOM 500 C C . SER A 1 71 ? -0.656 -1.885 8.396 1.00 97.25 71 SER A C 1
ATOM 502 O O . SER A 1 71 ? 0.392 -2.528 8.470 1.00 97.25 71 SER A O 1
ATOM 504 N N . TYR A 1 72 ? -1.385 -1.837 7.280 1.00 97.81 72 TYR A N 1
ATOM 505 C CA . TYR A 1 72 ? -0.963 -2.458 6.031 1.00 97.81 72 TYR A CA 1
ATOM 506 C C . TYR A 1 72 ? 0.268 -1.763 5.441 1.00 97.81 72 TYR A C 1
ATOM 508 O O . TYR A 1 72 ? 1.259 -2.436 5.163 1.00 97.81 72 TYR A O 1
ATOM 516 N N . LEU A 1 73 ? 0.243 -0.433 5.311 1.00 97.38 73 LEU A N 1
ATOM 517 C CA . LEU A 1 73 ? 1.344 0.350 4.733 1.00 97.38 73 LEU A CA 1
ATOM 518 C C . LEU A 1 73 ? 2.648 0.170 5.523 1.00 97.38 73 LEU A C 1
ATOM 520 O O . LEU A 1 73 ? 3.696 -0.099 4.936 1.00 97.38 73 LEU A O 1
ATOM 524 N N . LYS A 1 74 ? 2.573 0.157 6.861 1.00 96.44 74 LYS A N 1
ATOM 525 C CA . LYS A 1 74 ? 3.732 -0.136 7.722 1.00 96.44 74 LYS A CA 1
ATOM 526 C C . LYS A 1 74 ? 4.315 -1.528 7.480 1.00 96.44 74 LYS A C 1
ATOM 528 O O . LYS A 1 74 ? 5.532 -1.691 7.455 1.00 96.44 74 LYS A O 1
ATOM 533 N N . LYS A 1 75 ? 3.474 -2.543 7.247 1.00 96.69 75 LYS A N 1
ATOM 534 C CA . LYS A 1 75 ? 3.944 -3.895 6.880 1.00 96.69 75 LYS A CA 1
ATOM 535 C C . LYS A 1 75 ? 4.629 -3.922 5.513 1.00 96.69 75 LYS A C 1
ATOM 537 O O . LYS A 1 75 ? 5.541 -4.723 5.324 1.00 96.69 75 LYS A O 1
ATOM 542 N N . GLN A 1 76 ? 4.221 -3.051 4.589 1.00 95.94 76 GLN A N 1
ATOM 543 C CA . GLN A 1 76 ? 4.892 -2.872 3.297 1.00 95.94 76 GLN A CA 1
ATOM 544 C C . GLN A 1 76 ? 6.191 -2.058 3.397 1.00 95.94 76 GLN A C 1
ATOM 546 O O . GLN A 1 76 ? 6.910 -1.969 2.405 1.00 95.94 76 GLN A O 1
ATOM 551 N N . LYS A 1 77 ? 6.527 -1.533 4.587 1.00 94.94 77 LYS A N 1
ATOM 552 C CA . LYS A 1 77 ? 7.686 -0.660 4.833 1.00 94.94 77 LYS A CA 1
ATOM 553 C C . LYS A 1 77 ? 7.645 0.624 3.999 1.00 94.94 77 LYS A C 1
ATOM 555 O O . LYS A 1 77 ? 8.687 1.081 3.539 1.00 94.94 77 LYS A O 1
ATOM 560 N N . VAL A 1 78 ? 6.443 1.161 3.791 1.00 93.44 78 VAL A N 1
ATOM 561 C CA . VAL A 1 78 ? 6.279 2.542 3.322 1.00 93.44 78 VAL A CA 1
ATOM 562 C C . VAL A 1 78 ? 6.835 3.460 4.408 1.00 93.44 78 VAL A C 1
ATOM 564 O O . VAL A 1 78 ? 6.622 3.191 5.593 1.00 93.44 78 VAL A O 1
ATOM 567 N N . ASP A 1 79 ? 7.617 4.449 4.000 1.00 79.81 79 ASP A N 1
ATOM 568 C CA . ASP A 1 79 ? 8.223 5.450 4.867 1.00 79.81 79 ASP A CA 1
ATOM 569 C C . ASP A 1 79 ? 7.228 6.562 5.241 1.00 79.81 79 ASP A C 1
ATOM 571 O O . ASP A 1 79 ? 6.202 6.753 4.584 1.00 79.81 79 ASP A O 1
ATOM 575 N N . ASP A 1 80 ? 7.524 7.239 6.353 1.00 64.06 80 ASP A N 1
ATOM 576 C CA . ASP A 1 80 ? 6.739 8.344 6.915 1.00 64.06 80 ASP A CA 1
ATOM 577 C C . ASP A 1 80 ? 7.353 9.698 6.512 1.00 64.06 80 ASP A C 1
ATOM 579 O O . ASP A 1 80 ? 8.604 9.814 6.558 1.00 64.06 80 ASP A O 1
#

pLDDT: mean 82.48, std 18.85, range [41.28, 98.69]

Secondary structure (DSSP, 8-state):
--SSSTTSS-S---------------PPPPPPPEEEE---SSS--EEEE-TTS-EEEE---STT-HHHHHHHHHHTT---